Protein AF-A0A0F7KF78-F1 (afdb_monomer_lite)

Organism: NCBI:txid44574

pLDDT: mean 87.21, std 9.91, range [48.72, 95.94]

Radius of gyration: 14.07 Å; chains: 1; bounding box: 26×32×40 Å

Sequence (64 aa):
MAAAGGHIGLGTTSQFGAGQGVVAIANASAAPSVYPADGGVLFVKDGAFIYRGAKGTVTRSAPA

Structure (mmCIF, N/CA/C/O backbone):
data_AF-A0A0F7KF78-F1
#
_entry.id   AF-A0A0F7KF78-F1
#
loop_
_atom_site.group_PDB
_atom_site.id
_atom_site.type_symbol
_atom_site.label_atom_id
_atom_site.label_alt_id
_atom_site.label_comp_id
_atom_site.label_asym_id
_atom_site.label_entity_id
_atom_site.label_seq_id
_atom_site.pdbx_PDB_ins_code
_atom_site.Cartn_x
_atom_site.Cartn_y
_atom_site.Cartn_z
_atom_site.occupancy
_atom_site.B_iso_or_equiv
_atom_site.auth_seq_id
_atom_site.auth_comp_id
_atom_site.auth_asym_id
_atom_site.auth_atom_id
_atom_site.pdbx_PDB_model_num
ATOM 1 N N . MET A 1 1 ? 11.099 -7.686 -29.459 1.00 48.72 1 MET A N 1
ATOM 2 C CA . MET A 1 1 ? 11.434 -7.811 -28.026 1.00 48.72 1 MET A CA 1
ATOM 3 C C . MET A 1 1 ? 10.213 -7.345 -27.246 1.00 48.72 1 MET A C 1
ATOM 5 O O . MET A 1 1 ? 9.901 -6.165 -27.327 1.00 48.72 1 MET A O 1
ATOM 9 N N . ALA A 1 2 ? 9.450 -8.234 -26.603 1.00 53.97 2 ALA A N 1
ATOM 10 C CA . ALA A 1 2 ? 8.406 -7.780 -25.682 1.00 53.97 2 ALA A CA 1
ATOM 11 C C . ALA A 1 2 ? 9.113 -7.109 -24.496 1.00 53.97 2 ALA A C 1
ATOM 13 O O . ALA A 1 2 ? 10.040 -7.702 -23.944 1.00 53.97 2 ALA A O 1
ATOM 14 N N . ALA A 1 3 ? 8.753 -5.871 -24.150 1.00 58.22 3 ALA A N 1
ATOM 15 C CA . ALA A 1 3 ? 9.274 -5.246 -22.940 1.00 58.22 3 ALA A CA 1
ATOM 16 C C . ALA A 1 3 ? 8.910 -6.164 -21.767 1.00 58.22 3 ALA A C 1
ATOM 18 O O . ALA A 1 3 ? 7.727 -6.439 -21.564 1.00 58.22 3 ALA A O 1
ATOM 19 N N . ALA A 1 4 ? 9.905 -6.693 -21.049 1.00 59.84 4 ALA A N 1
ATOM 20 C CA . ALA A 1 4 ? 9.658 -7.387 -19.793 1.00 59.84 4 ALA A CA 1
ATOM 21 C C . ALA A 1 4 ? 8.855 -6.412 -18.926 1.00 59.84 4 ALA A C 1
ATOM 23 O O . ALA A 1 4 ? 9.355 -5.333 -18.615 1.00 59.84 4 ALA A O 1
ATOM 24 N N . GLY A 1 5 ? 7.575 -6.716 -18.689 1.00 68.50 5 GLY A N 1
ATOM 25 C CA . GLY A 1 5 ? 6.634 -5.780 -18.083 1.00 68.50 5 GLY A CA 1
ATOM 26 C C . GLY A 1 5 ? 7.180 -5.297 -16.747 1.00 68.50 5 GLY A C 1
ATOM 27 O O . GLY A 1 5 ? 7.207 -6.061 -15.784 1.00 68.50 5 GLY A O 1
ATOM 28 N N . GLY A 1 6 ? 7.663 -4.054 -16.715 1.00 85.38 6 GLY A N 1
ATOM 29 C CA . GLY A 1 6 ? 8.264 -3.471 -15.524 1.00 85.38 6 GLY A CA 1
ATOM 30 C C . GLY A 1 6 ? 7.255 -3.468 -14.384 1.00 85.38 6 GLY A C 1
ATOM 31 O O . GLY A 1 6 ? 6.101 -3.085 -14.569 1.00 85.38 6 GLY A O 1
ATOM 32 N N . HIS A 1 7 ? 7.679 -3.928 -13.215 1.00 90.12 7 HIS A N 1
ATOM 33 C CA . HIS A 1 7 ? 6.899 -3.838 -11.987 1.00 90.12 7 HIS A CA 1
ATOM 34 C C . HIS A 1 7 ? 7.205 -2.529 -11.252 1.00 90.12 7 HIS A C 1
ATOM 36 O O . HIS A 1 7 ? 8.289 -1.958 -11.391 1.00 90.12 7 HIS A O 1
ATOM 42 N N . ILE A 1 8 ? 6.257 -2.069 -10.438 1.00 93.25 8 ILE A N 1
ATOM 43 C CA . ILE A 1 8 ? 6.434 -0.912 -9.553 1.00 93.25 8 ILE A CA 1
ATOM 44 C C . ILE A 1 8 ? 6.523 -1.428 -8.120 1.00 93.25 8 ILE A C 1
ATOM 46 O O . ILE A 1 8 ? 5.613 -2.098 -7.638 1.00 93.25 8 ILE A O 1
ATOM 50 N N . GLY A 1 9 ? 7.623 -1.122 -7.436 1.00 93.25 9 GLY A N 1
ATOM 51 C CA . GLY A 1 9 ? 7.811 -1.432 -6.021 1.00 93.25 9 GLY A CA 1
ATOM 52 C C . GLY A 1 9 ? 7.661 -0.183 -5.160 1.00 93.25 9 GLY A C 1
ATOM 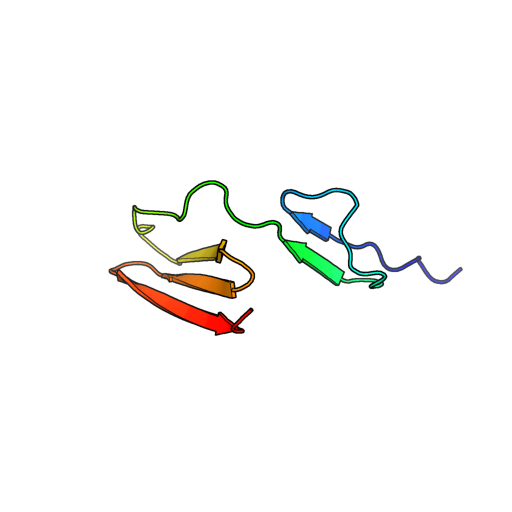53 O 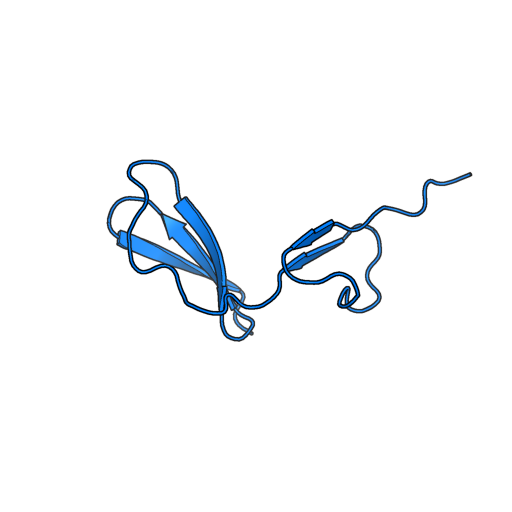O . GLY A 1 9 ? 8.394 0.787 -5.346 1.00 93.25 9 GLY A O 1
ATOM 54 N N . LEU A 1 10 ? 6.725 -0.201 -4.212 1.00 94.44 10 LEU A N 1
ATOM 55 C CA . LEU A 1 10 ? 6.514 0.861 -3.228 1.00 94.44 10 LEU A CA 1
ATOM 56 C C . LEU A 1 10 ? 6.894 0.336 -1.840 1.00 94.44 10 LEU A C 1
ATOM 58 O O . LEU A 1 10 ? 6.203 -0.507 -1.269 1.00 94.44 10 LEU A O 1
ATOM 62 N N . GLY A 1 11 ? 8.026 0.803 -1.309 1.00 93.38 11 GLY A N 1
ATOM 63 C CA . GLY A 1 11 ? 8.576 0.307 -0.039 1.00 93.38 11 GLY A CA 1
ATOM 64 C C . GLY A 1 11 ? 9.202 -1.093 -0.123 1.00 93.38 11 GLY A C 1
ATOM 65 O O . GLY A 1 11 ? 9.518 -1.682 0.904 1.00 93.38 11 GLY A O 1
ATOM 66 N N . THR A 1 12 ? 9.392 -1.629 -1.331 1.00 91.62 12 THR A N 1
ATOM 67 C CA . THR A 1 12 ? 10.098 -2.890 -1.591 1.00 91.62 12 THR A CA 1
ATOM 68 C C . THR A 1 12 ? 10.749 -2.856 -2.973 1.00 91.62 12 THR A C 1
ATOM 70 O O . THR A 1 12 ? 10.231 -2.212 -3.884 1.00 91.62 12 THR A O 1
ATOM 73 N N . THR A 1 13 ? 11.883 -3.537 -3.135 1.00 91.56 13 THR A N 1
ATOM 74 C CA . THR A 1 13 ? 12.623 -3.635 -4.408 1.00 91.56 13 THR A CA 1
A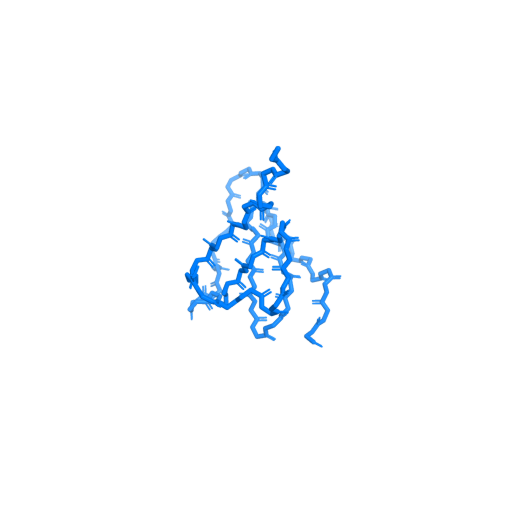TOM 75 C C . THR A 1 13 ? 12.719 -5.062 -4.942 1.00 91.56 13 THR A C 1
ATOM 77 O O . THR A 1 13 ? 13.275 -5.268 -6.016 1.00 91.56 13 THR A O 1
ATOM 80 N N . SER A 1 14 ? 12.199 -6.053 -4.212 1.00 90.00 14 SER A N 1
ATOM 81 C CA . SER A 1 14 ? 12.363 -7.473 -4.559 1.00 90.00 14 SER A CA 1
ATOM 82 C C . SER A 1 14 ? 11.139 -8.350 -4.280 1.00 90.00 14 SER A C 1
ATOM 84 O O . SER A 1 14 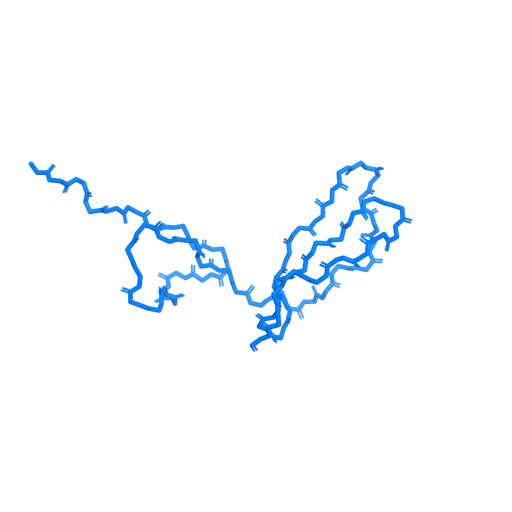? 11.085 -9.488 -4.746 1.00 90.00 14 SER A O 1
ATOM 86 N N . GLN A 1 15 ? 10.128 -7.859 -3.558 1.00 92.12 15 GLN A N 1
ATOM 87 C CA . GLN A 1 15 ? 8.987 -8.675 -3.125 1.00 92.12 15 GLN A CA 1
ATOM 88 C C . GLN A 1 15 ? 7.790 -8.536 -4.073 1.00 92.12 15 GLN A C 1
ATOM 90 O O . GLN A 1 15 ? 6.766 -7.959 -3.721 1.00 92.12 15 GLN A O 1
ATOM 95 N N . PHE A 1 16 ? 7.913 -9.093 -5.278 1.00 91.94 16 PHE A N 1
ATOM 96 C CA . PHE A 1 16 ? 6.869 -9.027 -6.315 1.00 91.94 16 PHE A CA 1
ATOM 97 C C . PHE A 1 16 ? 6.007 -10.293 -6.428 1.00 91.94 16 PHE A C 1
ATOM 99 O O . PHE A 1 16 ? 5.185 -10.396 -7.333 1.00 91.94 16 PHE A O 1
ATOM 106 N N . GLY A 1 17 ? 6.206 -11.284 -5.550 1.00 91.62 17 GLY A N 1
ATOM 107 C CA . GLY A 1 17 ? 5.406 -12.518 -5.538 1.00 91.62 17 GLY A CA 1
ATOM 108 C C . GLY A 1 17 ? 5.480 -13.326 -6.839 1.00 91.62 17 GLY A C 1
ATOM 109 O O . GLY A 1 17 ? 4.492 -13.934 -7.231 1.00 91.62 17 GLY A O 1
ATOM 110 N N . ALA A 1 18 ? 6.622 -13.279 -7.536 1.00 89.88 18 ALA A N 1
ATOM 111 C CA . ALA A 1 18 ? 6.807 -13.824 -8.888 1.00 89.88 18 ALA A CA 1
ATOM 112 C C . ALA A 1 18 ? 5.875 -13.228 -9.973 1.00 89.88 18 ALA A C 1
ATOM 114 O O . ALA A 1 18 ? 5.805 -13.756 -11.083 1.00 89.88 18 ALA A O 1
ATOM 115 N N . GLY A 1 19 ? 5.186 -12.119 -9.685 1.00 85.56 19 GLY A N 1
ATOM 116 C CA . GLY A 1 19 ? 4.331 -11.414 -10.637 1.00 85.56 19 GLY A CA 1
ATOM 117 C C . GLY A 1 19 ? 5.117 -10.647 -11.706 1.00 85.56 19 GLY A C 1
ATOM 118 O O . GLY A 1 19 ? 6.246 -10.212 -11.485 1.00 85.56 19 GLY A O 1
ATOM 119 N N . GLN A 1 20 ? 4.488 -10.444 -12.866 1.00 89.00 20 GLN A N 1
ATOM 120 C CA . GLN A 1 20 ? 5.017 -9.656 -13.985 1.00 89.00 20 GLN A CA 1
ATOM 121 C C . GLN A 1 20 ? 4.078 -8.478 -14.264 1.00 89.00 20 GLN A C 1
ATOM 123 O O . GLN A 1 20 ? 2.867 -8.676 -14.338 1.00 89.00 20 GLN A O 1
ATOM 128 N N . GLY A 1 21 ? 4.617 -7.259 -14.397 1.00 89.00 21 GLY A N 1
ATOM 129 C CA . GLY A 1 21 ? 3.806 -6.045 -14.585 1.00 89.00 21 GLY A CA 1
ATOM 130 C C . GLY A 1 21 ? 2.928 -5.663 -13.382 1.00 89.00 21 GLY A C 1
ATOM 131 O O . GLY A 1 21 ? 1.860 -5.083 -13.559 1.00 89.00 21 GLY A O 1
ATOM 132 N N . VAL A 1 22 ? 3.342 -6.021 -12.163 1.00 92.00 22 VAL A N 1
ATOM 133 C CA . VAL A 1 22 ? 2.567 -5.814 -10.926 1.00 92.00 22 VAL A CA 1
ATOM 134 C C . VAL A 1 22 ? 3.015 -4.581 -10.138 1.00 92.00 22 VAL A C 1
ATOM 136 O O . VAL A 1 22 ? 4.134 -4.091 -10.304 1.00 92.00 22 VAL A O 1
ATOM 139 N N . VAL A 1 23 ? 2.153 -4.118 -9.227 1.00 93.00 23 VAL A N 1
ATOM 140 C CA . VAL A 1 23 ? 2.497 -3.121 -8.205 1.00 93.00 23 VAL A CA 1
ATOM 141 C C . VAL A 1 23 ? 2.606 -3.819 -6.851 1.00 93.00 23 VAL A C 1
ATOM 143 O O . VAL A 1 23 ? 1.603 -4.271 -6.303 1.00 93.00 23 VAL A O 1
ATOM 146 N N . ALA A 1 24 ? 3.821 -3.910 -6.314 1.00 94.06 24 ALA A N 1
ATOM 147 C CA . ALA A 1 24 ? 4.065 -4.423 -4.972 1.00 94.06 24 ALA A CA 1
ATOM 148 C C . ALA A 1 24 ? 4.093 -3.263 -3.974 1.00 94.06 24 ALA A C 1
ATOM 150 O O . ALA A 1 24 ? 4.811 -2.283 -4.176 1.00 94.06 24 ALA A O 1
ATOM 151 N N . ILE A 1 25 ? 3.329 -3.378 -2.889 1.00 94.94 25 ILE A N 1
ATOM 152 C CA . ILE A 1 25 ? 3.246 -2.354 -1.844 1.00 94.94 25 ILE A CA 1
ATOM 153 C C . ILE A 1 25 ? 3.578 -3.013 -0.509 1.00 94.94 25 ILE A C 1
ATOM 155 O O . ILE A 1 25 ? 2.862 -3.906 -0.057 1.00 94.94 25 ILE A O 1
ATOM 159 N N . ALA A 1 26 ? 4.672 -2.585 0.116 1.00 95.94 26 ALA A N 1
ATOM 160 C CA . ALA A 1 26 ? 5.028 -3.045 1.449 1.00 95.94 26 ALA A CA 1
ATOM 161 C C . ALA A 1 26 ? 4.051 -2.503 2.504 1.00 95.94 26 ALA A C 1
ATOM 163 O O . ALA A 1 26 ? 3.425 -1.455 2.329 1.00 95.94 26 ALA A O 1
ATOM 164 N N . ASN A 1 27 ? 3.958 -3.204 3.636 1.00 95.31 27 ASN A N 1
ATOM 165 C CA . ASN A 1 27 ? 3.213 -2.704 4.785 1.00 95.31 27 ASN A CA 1
ATOM 166 C C . ASN A 1 27 ? 3.764 -1.342 5.232 1.00 95.31 27 ASN A C 1
ATOM 168 O O . ASN A 1 27 ? 4.972 -1.172 5.403 1.00 95.31 27 ASN A O 1
ATOM 172 N N . ALA A 1 28 ? 2.867 -0.396 5.495 1.00 94.75 28 ALA A N 1
ATOM 173 C CA . ALA A 1 28 ? 3.199 0.860 6.137 1.00 94.75 28 ALA A CA 1
ATOM 174 C C . ALA A 1 28 ? 3.768 0.583 7.536 1.00 94.75 28 ALA A C 1
ATOM 176 O O . ALA A 1 28 ? 3.129 -0.085 8.359 1.00 94.75 28 ALA A O 1
ATOM 177 N N . SER A 1 29 ? 4.958 1.124 7.814 1.00 93.31 29 SER A N 1
ATOM 178 C CA . SER A 1 29 ? 5.607 1.015 9.127 1.00 93.31 29 SER A CA 1
ATOM 179 C C . SER A 1 29 ? 4.725 1.598 10.235 1.00 93.31 29 SER A C 1
ATOM 181 O O . SER A 1 29 ? 4.587 1.001 11.301 1.00 93.31 29 SER A O 1
ATOM 183 N N . ALA A 1 30 ? 4.046 2.708 9.940 1.00 92.19 30 ALA A N 1
ATOM 184 C CA . ALA A 1 30 ? 2.996 3.298 10.756 1.00 92.19 30 ALA A CA 1
ATOM 185 C C . ALA A 1 30 ? 1.774 3.616 9.886 1.00 92.19 30 ALA A C 1
ATOM 187 O O . ALA A 1 30 ? 1.901 4.177 8.797 1.00 92.19 30 ALA A O 1
ATOM 188 N N . ALA A 1 31 ? 0.580 3.267 10.370 1.00 89.25 31 ALA A N 1
ATOM 189 C CA . ALA A 1 31 ? -0.653 3.626 9.683 1.00 89.25 31 ALA A CA 1
ATOM 190 C C . ALA A 1 31 ? -0.859 5.154 9.748 1.00 89.25 31 ALA A C 1
ATOM 192 O O . ALA A 1 31 ? -0.674 5.741 10.819 1.00 89.25 31 ALA A O 1
ATOM 193 N N . PRO A 1 32 ? -1.266 5.811 8.647 1.00 89.25 32 PRO A N 1
ATOM 194 C CA . PRO A 1 32 ? -1.566 7.237 8.664 1.00 89.25 32 PRO A CA 1
ATOM 195 C C . PRO A 1 32 ? -2.639 7.573 9.709 1.00 89.25 32 PRO A C 1
ATOM 197 O O . PRO A 1 32 ? -3.729 6.999 9.677 1.00 89.25 32 PRO A O 1
ATOM 200 N N . SER A 1 33 ? -2.356 8.542 10.586 1.00 87.94 33 SER A N 1
ATOM 201 C CA . SER A 1 33 ? -3.250 8.991 11.670 1.00 87.94 33 SER A CA 1
ATOM 202 C C . SER A 1 33 ? -3.885 10.368 11.437 1.00 87.94 33 SER A C 1
ATOM 204 O O . SER A 1 33 ? -4.891 10.693 12.063 1.00 87.94 33 SER A O 1
ATOM 206 N N . VAL A 1 34 ? -3.410 11.149 10.458 1.00 88.44 34 VAL A N 1
ATOM 207 C CA . VAL A 1 34 ? -3.995 12.447 10.046 1.00 88.44 34 VAL A CA 1
ATOM 208 C C . VAL A 1 34 ? -4.669 12.332 8.679 1.00 88.44 34 VAL A C 1
ATOM 210 O O . VAL A 1 34 ? -4.108 11.696 7.788 1.00 88.44 34 VAL A O 1
ATOM 213 N N . TYR A 1 35 ? -5.889 12.850 8.525 1.00 84.44 35 TYR A N 1
ATOM 214 C CA . TYR A 1 35 ? -6.601 12.811 7.243 1.00 84.44 35 TYR A CA 1
ATOM 215 C C . TYR A 1 35 ? -6.056 13.902 6.315 1.00 84.44 35 TYR A C 1
ATOM 217 O O . TYR A 1 35 ? -5.841 15.021 6.787 1.00 84.44 35 TYR A O 1
ATOM 225 N N . PRO A 1 36 ? -5.852 13.620 5.019 1.00 86.06 36 PRO A N 1
ATOM 226 C CA . PRO A 1 36 ? -5.544 14.677 4.066 1.00 86.06 36 PRO A CA 1
ATOM 227 C C . PRO A 1 36 ? -6.747 15.623 3.918 1.00 86.06 36 PRO A C 1
ATOM 229 O O . PRO A 1 36 ? -7.893 15.212 4.116 1.00 86.06 36 PRO A O 1
ATOM 232 N N . ALA A 1 37 ? -6.478 16.895 3.602 1.00 87.06 37 ALA A N 1
ATOM 233 C CA . ALA A 1 37 ? -7.521 17.908 3.416 1.00 87.06 37 ALA A CA 1
ATOM 234 C C . ALA A 1 37 ? -8.460 17.549 2.250 1.00 87.06 37 ALA A C 1
ATOM 236 O O . ALA A 1 37 ? -9.676 17.663 2.387 1.00 87.06 37 ALA A O 1
ATOM 237 N N . ASP A 1 38 ? -7.885 17.012 1.171 1.00 87.88 38 ASP A N 1
ATOM 238 C CA . ASP A 1 38 ? -8.570 16.529 -0.026 1.00 87.88 38 ASP A CA 1
ATOM 239 C C . ASP A 1 38 ? -8.016 15.159 -0.450 1.00 87.88 38 ASP A C 1
ATOM 241 O O . ASP A 1 38 ? -6.891 14.787 -0.110 1.00 87.88 38 ASP A O 1
ATOM 245 N N . GLY A 1 39 ? -8.803 14.391 -1.206 1.00 89.50 39 GLY A N 1
ATOM 246 C CA . GLY A 1 39 ? -8.392 13.075 -1.703 1.00 89.50 39 GLY A CA 1
ATOM 247 C C . GLY A 1 39 ? -8.273 12.023 -0.596 1.00 89.50 39 GLY A C 1
ATOM 248 O O . GLY A 1 39 ? -9.210 11.821 0.182 1.00 89.50 39 GLY A O 1
ATOM 249 N N . GLY A 1 40 ? -7.145 11.313 -0.552 1.00 92.62 40 GLY A N 1
ATOM 250 C CA . GLY A 1 40 ? -6.900 10.245 0.413 1.00 92.62 40 GLY A CA 1
ATOM 251 C C . GLY A 1 40 ? -5.527 9.597 0.280 1.00 92.62 40 GLY A C 1
ATOM 252 O O . GLY A 1 40 ? -4.776 9.872 -0.654 1.00 92.62 40 GLY A O 1
ATOM 253 N N . VAL A 1 41 ? -5.208 8.724 1.232 1.00 92.44 41 VAL A N 1
ATOM 254 C CA . VAL A 1 41 ? -3.961 7.956 1.273 1.00 92.44 41 VAL A CA 1
ATOM 255 C C . VAL A 1 41 ? -4.280 6.480 1.125 1.00 92.44 41 VAL A C 1
ATOM 257 O O . VAL A 1 41 ? -5.060 5.923 1.898 1.00 92.44 41 VAL A O 1
ATOM 260 N N . LEU A 1 42 ? -3.639 5.850 0.149 1.00 93.50 42 LEU A N 1
ATOM 261 C CA . LEU A 1 42 ? -3.674 4.412 -0.038 1.00 93.50 42 LEU A CA 1
ATOM 262 C C . LEU A 1 42 ? -2.434 3.775 0.590 1.00 93.50 42 LEU A C 1
ATOM 264 O O . LEU A 1 42 ? -1.315 4.213 0.327 1.00 93.50 42 LEU A O 1
ATOM 268 N N . PHE A 1 43 ? -2.627 2.749 1.412 1.00 93.25 43 PHE A N 1
ATOM 269 C CA . PHE A 1 43 ? -1.538 2.044 2.079 1.00 93.25 43 PHE A CA 1
ATOM 270 C C . PHE A 1 43 ? -1.900 0.583 2.347 1.00 93.25 43 PHE A C 1
ATOM 272 O O . PHE A 1 43 ? -3.073 0.207 2.363 1.00 93.25 43 PHE A O 1
ATOM 279 N N . VAL A 1 44 ? -0.877 -0.242 2.576 1.00 95.25 44 VAL A N 1
ATOM 280 C CA . VAL A 1 44 ? -1.057 -1.614 3.057 1.00 95.25 44 VAL A CA 1
ATOM 281 C C . VAL A 1 44 ? -0.751 -1.656 4.547 1.00 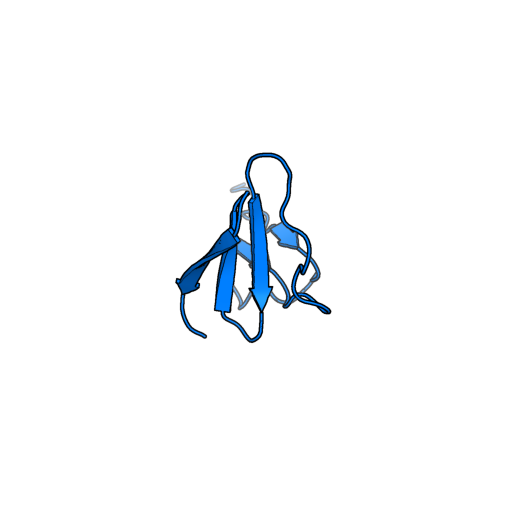95.25 44 VAL A C 1
ATOM 283 O O . VAL A 1 44 ? 0.236 -1.070 4.989 1.00 95.25 44 VAL A O 1
ATOM 286 N N . LYS A 1 45 ? -1.585 -2.321 5.343 1.00 93.44 45 LYS A N 1
ATOM 287 C CA . LYS A 1 45 ? -1.307 -2.572 6.761 1.00 93.44 45 LYS A CA 1
ATOM 288 C C . LYS A 1 45 ? -1.702 -3.995 7.105 1.00 93.44 45 LYS A C 1
ATOM 290 O O . LYS A 1 45 ? -2.835 -4.394 6.863 1.00 93.44 45 LYS A O 1
ATOM 295 N N . ASP A 1 46 ? -0.746 -4.739 7.648 1.00 92.19 46 ASP A N 1
ATOM 296 C CA . ASP A 1 46 ? -0.893 -6.147 8.013 1.00 92.19 46 ASP A CA 1
ATOM 297 C C . ASP A 1 46 ? -1.464 -6.984 6.848 1.00 92.19 46 ASP A C 1
ATOM 299 O O . ASP A 1 46 ? -2.369 -7.793 7.026 1.00 92.19 46 ASP A O 1
ATOM 303 N N . GLY A 1 47 ? -0.970 -6.726 5.628 1.00 91.31 47 GLY A N 1
ATOM 304 C CA . GLY A 1 47 ? -1.390 -7.388 4.385 1.00 91.31 47 GLY A CA 1
ATOM 305 C C . GLY A 1 47 ? -2.679 -6.844 3.759 1.00 91.31 47 GLY A C 1
ATOM 306 O O . GLY A 1 47 ? -2.978 -7.151 2.611 1.00 91.31 47 GLY A O 1
ATOM 307 N N . ALA A 1 48 ? -3.423 -5.992 4.464 1.00 93.06 48 ALA A N 1
ATOM 308 C CA . ALA A 1 48 ? -4.677 -5.440 3.974 1.00 93.06 48 ALA A CA 1
ATOM 309 C C . ALA A 1 48 ? -4.478 -4.179 3.137 1.00 93.06 48 ALA A C 1
ATOM 311 O O . ALA A 1 48 ? -3.744 -3.278 3.540 1.00 93.06 48 ALA A O 1
ATOM 312 N N . PHE A 1 49 ? -5.222 -4.060 2.040 1.00 92.62 49 PHE A N 1
ATOM 313 C CA . PHE A 1 49 ? -5.269 -2.846 1.229 1.00 92.62 49 PHE A CA 1
ATOM 314 C C . PHE A 1 49 ? -6.286 -1.855 1.802 1.00 92.62 49 PHE A C 1
ATOM 316 O O . PHE A 1 49 ? -7.486 -2.157 1.873 1.00 92.62 49 PHE A O 1
ATOM 323 N N . ILE A 1 50 ? -5.808 -0.683 2.222 1.00 93.44 50 ILE A N 1
ATOM 324 C CA . ILE A 1 50 ? -6.594 0.310 2.955 1.00 93.44 50 ILE A CA 1
ATOM 325 C C . ILE A 1 50 ? -6.489 1.678 2.278 1.00 93.44 50 ILE A C 1
ATOM 327 O O . ILE A 1 50 ? -5.397 2.196 2.050 1.00 93.44 50 ILE A O 1
ATOM 331 N N . TYR A 1 51 ? -7.638 2.298 2.015 1.00 92.94 51 TYR A N 1
ATOM 332 C CA . TYR A 1 51 ? -7.746 3.694 1.604 1.00 92.94 51 TYR A CA 1
ATOM 333 C C . TYR A 1 51 ? -8.306 4.540 2.744 1.00 92.94 51 TYR A C 1
ATOM 335 O O . TYR A 1 51 ? -9.379 4.254 3.278 1.00 92.94 51 TYR A O 1
ATOM 343 N N . ARG A 1 52 ? -7.596 5.607 3.103 1.00 91.75 52 ARG A N 1
ATOM 344 C CA . ARG A 1 52 ? -8.037 6.604 4.076 1.00 91.75 52 ARG A CA 1
ATOM 345 C C . ARG A 1 52 ? -8.310 7.919 3.367 1.00 91.75 52 ARG A C 1
ATOM 347 O O . ARG A 1 52 ? -7.380 8.650 3.035 1.00 91.75 52 ARG A O 1
ATOM 354 N N . GLY A 1 53 ? -9.583 8.196 3.130 1.00 90.12 53 GLY A N 1
ATOM 355 C CA . GLY A 1 53 ? -10.036 9.432 2.510 1.00 90.12 53 GLY A CA 1
ATOM 356 C C . GLY A 1 53 ? -9.943 10.637 3.444 1.00 90.12 53 GLY A C 1
ATOM 357 O O . GLY A 1 53 ? -9.756 10.513 4.661 1.00 90.12 53 GLY A O 1
ATOM 358 N N . ALA A 1 54 ? -10.127 11.815 2.861 1.00 87.31 54 ALA A N 1
ATOM 359 C CA . ALA A 1 54 ? -10.403 13.033 3.602 1.00 87.31 54 ALA A CA 1
ATOM 360 C C . ALA A 1 54 ? -11.621 12.841 4.528 1.00 87.31 54 ALA A C 1
ATOM 362 O O . ALA A 1 54 ? -12.548 12.085 4.231 1.00 87.31 54 ALA A O 1
ATOM 363 N N . LYS A 1 55 ? -11.619 13.551 5.661 1.00 79.88 55 LYS A N 1
ATOM 364 C CA . LYS A 1 55 ? -12.723 13.606 6.641 1.00 79.88 55 LYS A CA 1
ATOM 365 C C . LYS A 1 55 ? -13.076 12.328 7.414 1.00 79.88 55 LYS A C 1
ATOM 367 O O . LYS A 1 55 ? -14.147 12.289 8.009 1.00 79.88 55 LYS A O 1
ATOM 372 N N . GLY A 1 56 ? -12.220 11.312 7.477 1.00 76.56 56 GLY A N 1
ATOM 373 C CA . GLY A 1 56 ? -12.488 10.179 8.378 1.00 76.56 56 GLY A CA 1
ATOM 374 C C . GLY A 1 56 ? -12.537 8.816 7.723 1.00 76.56 56 GLY A C 1
ATOM 375 O O . GLY A 1 56 ? -12.222 7.820 8.368 1.00 76.56 56 GLY A O 1
ATOM 376 N N . THR A 1 57 ? -12.962 8.760 6.464 1.00 83.62 57 THR A N 1
ATOM 377 C CA . THR A 1 57 ? -13.420 7.505 5.866 1.00 83.62 57 THR A CA 1
ATOM 378 C C . THR A 1 57 ? -12.260 6.549 5.633 1.00 83.62 57 THR A C 1
ATOM 380 O O . THR A 1 57 ? -11.379 6.815 4.817 1.00 83.62 57 THR A O 1
ATOM 383 N N . VAL A 1 58 ? -12.278 5.411 6.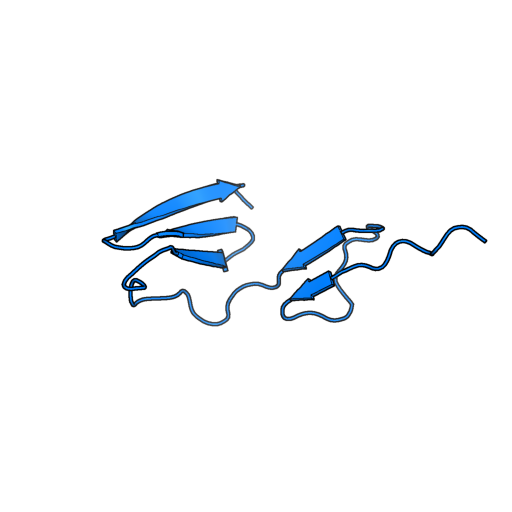326 1.00 87.75 58 VAL A N 1
ATOM 384 C CA . VAL A 1 58 ? -11.331 4.311 6.121 1.00 87.75 58 VAL A CA 1
ATOM 385 C C . VAL A 1 58 ? -12.056 3.171 5.425 1.00 87.75 58 VAL A C 1
ATOM 387 O O . VAL A 1 58 ? -13.031 2.635 5.943 1.00 87.75 58 VAL A O 1
ATOM 390 N N . THR A 1 59 ? -11.573 2.802 4.244 1.00 89.06 59 THR A N 1
ATOM 391 C CA . THR A 1 59 ? -12.080 1.675 3.458 1.00 89.06 59 THR A CA 1
ATOM 392 C C . THR A 1 59 ? -11.007 0.604 3.383 1.00 89.06 59 THR A C 1
ATOM 394 O O . THR A 1 59 ? -9.906 0.864 2.903 1.00 89.06 59 THR A O 1
ATOM 397 N N . ARG A 1 60 ? -11.328 -0.606 3.843 1.00 90.25 60 ARG A N 1
ATOM 398 C CA . ARG A 1 60 ? -10.503 -1.798 3.628 1.00 90.25 60 ARG A CA 1
ATOM 399 C C . ARG A 1 60 ? -11.096 -2.576 2.460 1.00 90.25 60 ARG A C 1
ATOM 401 O O . ARG A 1 60 ? -12.195 -3.105 2.592 1.00 90.25 60 ARG A O 1
ATOM 408 N N . SER A 1 61 ? -10.383 -2.633 1.340 1.00 82.75 61 SER A N 1
ATOM 409 C CA . SER A 1 61 ? -10.914 -3.226 0.101 1.00 82.75 61 SER A CA 1
ATOM 410 C C . SER A 1 61 ? -10.443 -4.661 -0.133 1.00 82.75 61 SER A C 1
ATOM 412 O O . SER A 1 61 ? -11.098 -5.396 -0.861 1.00 82.75 61 SER A O 1
ATOM 414 N N . ALA A 1 62 ? -9.342 -5.077 0.498 1.00 79.75 62 ALA A N 1
ATOM 415 C CA . ALA A 1 62 ? -8.870 -6.458 0.466 1.00 79.75 62 ALA A CA 1
ATOM 416 C C . ALA A 1 62 ? -8.428 -6.896 1.875 1.00 79.75 62 ALA A C 1
ATOM 418 O O . ALA A 1 62 ? -7.634 -6.187 2.513 1.00 79.75 62 ALA A O 1
ATOM 419 N N . PRO A 1 63 ? -8.959 -8.011 2.410 1.00 74.69 63 PRO A N 1
ATOM 420 C CA . PRO A 1 63 ? -8.370 -8.665 3.570 1.00 74.69 63 PRO A CA 1
ATOM 421 C C . PRO A 1 63 ? -7.000 -9.266 3.215 1.00 74.69 63 PRO A C 1
ATOM 423 O O . PRO A 1 63 ? -6.621 -9.284 2.048 1.00 74.69 63 PRO A O 1
ATOM 426 N N . ALA A 1 64 ? -6.252 -9.665 4.245 1.00 75.31 64 ALA A N 1
ATOM 427 C CA . ALA A 1 64 ? -4.929 -10.265 4.077 1.00 75.31 64 ALA A CA 1
ATOM 428 C C . ALA A 1 64 ? -5.037 -11.713 3.585 1.00 75.31 64 ALA A C 1
ATOM 430 O O . ALA A 1 64 ? -6.060 -12.352 3.929 1.00 75.31 64 ALA A O 1
#

Foldseek 3Di:
DPPQQDEAEAVDDPPPVPDTNYYHADADPDDDPDADCAAWDWGAHPNWTWTGHHPGDIDTPDDD

Secondary structure (DSSP, 8-state):
-------EEES-SS--TT-SS-EEEPBPSS---S--SSSEEEEEETTEEEEEEGGG-EEEEE--